Protein AF-A0A2D7DW75-F1 (afdb_monomer_lite)

Secondary structure (DSSP, 8-state):
------------HHHHHHHHHHHHHHHHHHHHHHHHHHHT-HHHHHHHHHHHHHHHHHHHH-HHHHHHHHHHHHHHHHHHHTT-

Radius of gyration: 19.82 Å; chains: 1; bounding box: 47×40×62 Å

pLDDT: mean 75.23, std 14.6, range [37.94, 89.88]

Foldseek 3Di:
DDPPPPPPPDPPVVVVVVVVVVVVVVVVVVVLVVVCVVVVHNPVSVVVVLVVQLVVCCVPPNNVVSVVVVVVVVVVVVVVVVPD

Structure (mmCIF, N/CA/C/O backbone):
data_AF-A0A2D7DW75-F1
#
_entry.id   AF-A0A2D7DW75-F1
#
loop_
_atom_site.group_PDB
_atom_site.id
_atom_site.type_symbol
_atom_site.label_atom_id
_atom_site.label_alt_id
_atom_site.label_comp_id
_atom_site.label_asym_id
_atom_site.label_entity_id
_atom_site.label_seq_id
_atom_site.pdbx_PDB_ins_code
_atom_site.Cartn_x
_atom_site.Cartn_y
_atom_site.Cartn_z
_atom_site.occupancy
_atom_site.B_iso_or_equiv
_atom_site.auth_seq_id
_atom_site.auth_comp_id
_atom_site.auth_asym_id
_atom_site.auth_atom_id
_atom_site.pdbx_PDB_model_num
ATOM 1 N N . MET A 1 1 ? -27.293 -24.889 46.317 1.00 38.47 1 MET A N 1
ATOM 2 C CA . MET A 1 1 ? -27.406 -23.676 45.475 1.00 38.47 1 MET A CA 1
ATOM 3 C C . MET A 1 1 ? -26.388 -23.774 44.344 1.00 38.47 1 MET A C 1
ATOM 5 O O . MET A 1 1 ? -25.256 -23.348 44.522 1.00 38.47 1 MET A O 1
ATOM 9 N N . SER A 1 2 ? -26.754 -24.374 43.210 1.00 44.12 2 SER A N 1
ATOM 10 C CA . SER A 1 2 ? -25.866 -24.452 42.039 1.00 44.12 2 SER A CA 1
ATOM 11 C C . SER A 1 2 ? -26.176 -23.289 41.105 1.00 44.12 2 SER A C 1
ATOM 13 O O . SER A 1 2 ? -27.239 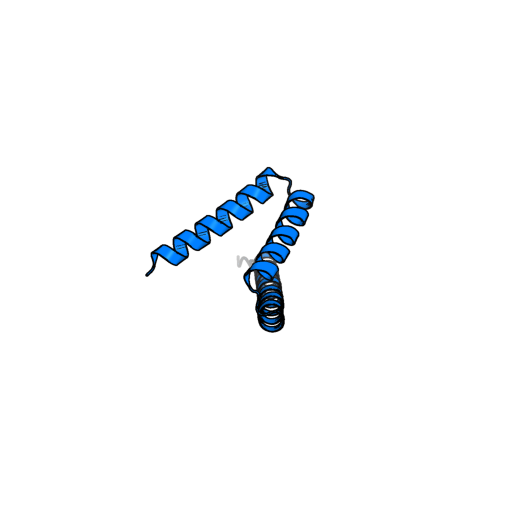-23.244 40.492 1.00 44.12 2 SER A O 1
ATOM 15 N N . LYS A 1 3 ? -25.274 -22.305 41.048 1.00 48.25 3 LYS A N 1
ATOM 16 C CA . LYS A 1 3 ? -25.367 -21.181 40.112 1.00 48.25 3 LYS A CA 1
ATOM 17 C C . LYS A 1 3 ? -24.966 -21.678 38.721 1.00 48.25 3 LYS A C 1
ATOM 19 O O . LYS A 1 3 ? -23.785 -21.696 38.396 1.00 48.25 3 LYS A O 1
ATOM 24 N N . ASN A 1 4 ? -25.945 -22.067 37.906 1.00 54.59 4 ASN A N 1
ATOM 25 C CA . ASN A 1 4 ? -25.755 -22.238 36.465 1.00 54.59 4 ASN A CA 1
ATOM 26 C C . ASN A 1 4 ? -25.518 -20.856 35.847 1.00 54.59 4 ASN A C 1
ATOM 28 O O . ASN A 1 4 ? -26.456 -20.144 35.490 1.00 54.59 4 ASN A O 1
ATOM 32 N N . GLN A 1 5 ? -24.256 -20.442 35.777 1.00 59.91 5 GLN A N 1
ATOM 33 C CA . GLN A 1 5 ? -23.864 -19.265 35.015 1.00 59.91 5 GLN A CA 1
ATOM 34 C C . GLN A 1 5 ? -23.882 -19.650 33.533 1.00 59.91 5 GLN A C 1
ATOM 36 O O . GLN A 1 5 ? -22.896 -20.151 33.001 1.00 59.91 5 GLN A O 1
ATOM 41 N N . ASN A 1 6 ? -25.023 -19.442 32.870 1.00 56.91 6 ASN A N 1
ATOM 42 C CA . ASN A 1 6 ? -25.120 -19.454 31.410 1.00 56.91 6 ASN A CA 1
ATOM 43 C C . ASN A 1 6 ? -24.322 -18.263 30.859 1.00 56.91 6 ASN A C 1
ATOM 45 O O . ASN A 1 6 ? -24.876 -17.209 30.550 1.00 56.91 6 ASN A O 1
ATOM 49 N N . ILE A 1 7 ? -23.000 -18.413 30.792 1.00 59.62 7 ILE A N 1
ATOM 50 C CA . ILE A 1 7 ? -22.117 -17.469 30.117 1.00 59.62 7 ILE A CA 1
ATOM 51 C C . ILE A 1 7 ? -22.336 -17.688 28.621 1.00 59.62 7 ILE A C 1
ATOM 53 O O . ILE A 1 7 ? -21.734 -18.565 28.007 1.00 59.62 7 ILE A O 1
ATOM 57 N N . ILE A 1 8 ? -23.242 -16.908 28.036 1.00 57.91 8 ILE A N 1
ATOM 58 C CA . ILE A 1 8 ? -23.370 -16.801 26.585 1.00 57.91 8 ILE A CA 1
ATOM 59 C C . ILE A 1 8 ? -22.066 -16.157 26.104 1.00 57.91 8 ILE A C 1
ATOM 61 O O . ILE A 1 8 ? -21.864 -14.956 26.287 1.00 57.91 8 ILE A O 1
ATOM 65 N N . GLN A 1 9 ? -21.146 -16.947 25.541 1.00 52.97 9 GLN A N 1
ATOM 66 C CA . GLN A 1 9 ? -19.984 -16.393 24.850 1.00 52.97 9 GLN A CA 1
ATOM 67 C C . GLN A 1 9 ? -20.483 -15.666 23.604 1.00 52.97 9 GLN A C 1
ATOM 69 O O . GLN A 1 9 ? -20.732 -16.275 22.565 1.00 52.97 9 GLN A O 1
ATOM 74 N N . PHE A 1 10 ? -20.666 -14.351 23.721 1.00 47.47 10 PHE A N 1
ATOM 75 C CA . PHE A 1 10 ? -20.890 -13.507 22.559 1.00 47.47 10 PHE A CA 1
ATOM 76 C C . PHE A 1 10 ? -19.699 -13.685 21.608 1.00 47.47 10 PHE A C 1
ATOM 78 O O . PHE A 1 10 ? -18.554 -13.529 22.044 1.00 47.47 10 PHE A O 1
ATOM 85 N N . PRO A 1 11 ? -19.924 -14.022 20.325 1.00 52.22 11 PRO A N 1
ATOM 86 C CA . PRO A 1 11 ? -18.836 -14.145 19.374 1.00 52.22 11 PRO A CA 1
ATOM 87 C C . PRO A 1 11 ? -18.113 -12.800 19.307 1.00 52.22 11 PRO A C 1
ATOM 89 O O . PRO A 1 11 ? -18.704 -11.776 18.958 1.00 52.22 11 PRO A O 1
ATOM 92 N N . ASN A 1 12 ? -16.832 -12.802 19.680 1.00 56.25 12 ASN A N 1
ATOM 93 C CA . ASN A 1 12 ? -15.958 -11.636 19.626 1.00 56.25 12 ASN A CA 1
ATOM 94 C C . ASN A 1 12 ? -15.862 -11.143 18.171 1.00 56.25 12 ASN A C 1
ATOM 96 O O . ASN A 1 12 ? -14.979 -11.553 17.416 1.00 56.25 12 ASN A O 1
ATOM 100 N N . ASN A 1 13 ? -16.770 -10.242 17.771 1.00 56.84 13 ASN A N 1
ATOM 101 C CA . ASN A 1 13 ? -16.876 -9.710 16.404 1.00 56.84 13 ASN A CA 1
ATOM 102 C C . ASN A 1 13 ? -15.579 -9.031 15.923 1.00 56.84 13 ASN A C 1
ATOM 104 O O . ASN A 1 13 ? -15.366 -8.845 14.725 1.00 56.84 13 ASN A O 1
ATOM 108 N N . ILE A 1 14 ? -14.707 -8.683 16.871 1.00 58.31 14 ILE A N 1
ATOM 109 C CA . ILE A 1 14 ? -13.433 -8.002 16.671 1.00 58.31 14 ILE A CA 1
ATOM 110 C C . ILE A 1 14 ? -12.459 -8.889 15.886 1.00 58.31 14 ILE A C 1
ATOM 112 O O . ILE A 1 14 ? -11.812 -8.406 14.959 1.00 58.31 14 ILE A O 1
ATOM 116 N N . ASN A 1 15 ? -12.389 -10.191 16.190 1.00 58.09 15 ASN A N 1
ATOM 117 C CA . ASN A 1 15 ? -11.481 -11.110 15.491 1.00 58.09 15 ASN A CA 1
ATOM 118 C C . ASN A 1 15 ? -11.936 -11.380 14.054 1.00 58.09 15 ASN A C 1
ATOM 120 O O . ASN A 1 15 ? -11.109 -11.435 13.147 1.00 58.09 15 ASN A O 1
ATOM 124 N N . PHE A 1 16 ? -13.250 -11.459 13.827 1.00 59.88 16 PHE A N 1
ATOM 125 C CA . PHE A 1 16 ? -13.804 -11.621 12.484 1.00 59.88 16 PHE A CA 1
ATOM 126 C C . PHE A 1 16 ? -13.547 -10.386 11.609 1.00 59.88 16 PHE A C 1
ATOM 128 O O . PHE A 1 16 ? -13.153 -10.509 10.450 1.00 59.88 16 PHE A O 1
ATOM 135 N N . LYS A 1 17 ? -13.696 -9.181 12.178 1.00 60.41 17 LYS A N 1
ATOM 136 C CA . LYS A 1 17 ? -13.355 -7.930 11.489 1.00 60.41 17 LYS A CA 1
ATOM 137 C C . LYS A 1 17 ? -11.866 -7.865 11.150 1.00 60.41 17 LYS A C 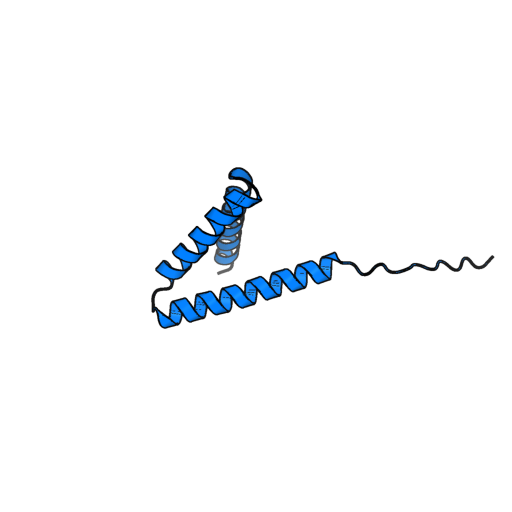1
ATOM 139 O O . LYS A 1 17 ? -11.536 -7.594 10.002 1.00 60.41 17 LYS A O 1
ATOM 144 N N . LYS A 1 18 ? -10.975 -8.182 12.098 1.00 63.31 18 LYS A N 1
ATOM 145 C CA . LYS A 1 18 ? -9.520 -8.213 11.858 1.00 63.31 18 LYS A CA 1
ATOM 146 C C . LYS A 1 18 ? -9.128 -9.180 10.739 1.00 63.31 18 LYS A C 1
ATOM 148 O O . LYS A 1 18 ? -8.397 -8.780 9.840 1.00 63.31 18 LYS A O 1
ATOM 153 N N . ALA A 1 19 ? -9.656 -10.404 10.744 1.00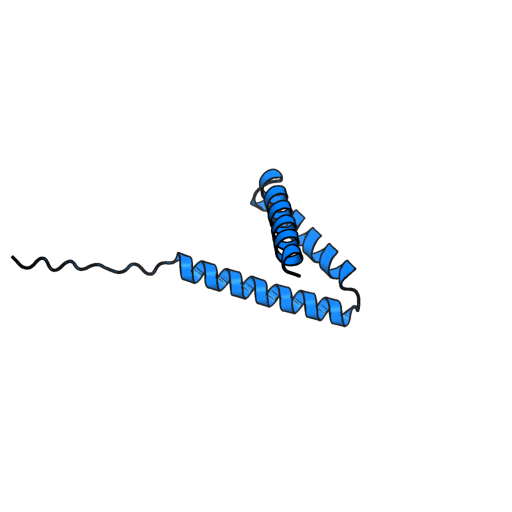 71.56 19 ALA A N 1
ATOM 154 C CA . ALA A 1 19 ? -9.390 -11.380 9.686 1.00 71.56 19 ALA A CA 1
ATOM 155 C C . ALA A 1 19 ? -9.862 -10.886 8.307 1.00 71.56 19 ALA A C 1
ATOM 157 O O . ALA A 1 19 ? -9.164 -11.054 7.309 1.00 71.56 19 ALA A O 1
ATOM 158 N N . LYS A 1 20 ? -11.021 -10.215 8.253 1.00 74.75 20 LYS A N 1
ATOM 159 C CA . LYS A 1 20 ? -11.536 -9.614 7.018 1.00 74.75 20 LYS A CA 1
ATOM 160 C C . LYS A 1 20 ? -10.631 -8.491 6.499 1.00 74.75 20 LYS A C 1
ATOM 162 O O . LYS A 1 20 ? -10.390 -8.434 5.299 1.00 74.75 20 LYS A O 1
ATOM 167 N N . TYR A 1 21 ? -10.119 -7.628 7.377 1.00 74.62 21 TYR A N 1
ATOM 168 C CA . TYR A 1 21 ? -9.183 -6.567 6.986 1.00 74.62 21 TYR A CA 1
ATOM 169 C C . TYR A 1 21 ? -7.854 -7.121 6.468 1.00 74.62 21 TYR A C 1
ATOM 171 O O . TYR A 1 21 ? -7.356 -6.626 5.464 1.00 74.62 21 TYR A O 1
ATOM 179 N N . ILE A 1 22 ? -7.319 -8.168 7.105 1.00 77.56 22 ILE A N 1
ATOM 180 C CA . ILE A 1 22 ? -6.092 -8.845 6.656 1.00 77.56 22 ILE A CA 1
ATOM 181 C C . ILE A 1 22 ? -6.285 -9.407 5.248 1.00 77.56 22 ILE A C 1
ATOM 183 O O . ILE A 1 22 ? -5.487 -9.120 4.368 1.00 77.56 22 ILE A O 1
ATOM 187 N N . LYS A 1 23 ? -7.394 -10.114 5.005 1.00 83.38 23 LYS A N 1
ATOM 188 C CA . LYS A 1 23 ? -7.675 -10.673 3.680 1.00 83.38 23 LYS A CA 1
ATOM 189 C C . LYS A 1 23 ? -7.765 -9.592 2.597 1.00 83.38 23 LYS A C 1
ATOM 191 O O . LYS A 1 23 ? -7.171 -9.740 1.541 1.00 83.38 23 LYS A O 1
ATOM 196 N N . ILE A 1 24 ? -8.465 -8.488 2.877 1.00 82.94 24 ILE A N 1
ATOM 197 C CA . ILE A 1 24 ? -8.568 -7.359 1.937 1.00 82.94 24 ILE A CA 1
ATOM 198 C C . ILE A 1 24 ? -7.189 -6.756 1.651 1.00 82.94 24 ILE A C 1
ATOM 200 O O . ILE A 1 24 ? -6.902 -6.427 0.504 1.00 82.94 24 ILE A O 1
ATOM 204 N N . ARG A 1 25 ? -6.340 -6.605 2.673 1.00 81.12 25 ARG A N 1
ATOM 205 C CA . ARG A 1 25 ? -4.971 -6.113 2.495 1.00 81.12 25 ARG A CA 1
ATOM 206 C C . ARG A 1 25 ? -4.173 -7.047 1.585 1.00 81.12 25 ARG A C 1
ATOM 208 O O . ARG A 1 25 ? -3.632 -6.572 0.595 1.00 81.12 25 ARG A O 1
ATOM 215 N N . ASP A 1 26 ? -4.146 -8.340 1.889 1.00 81.38 26 ASP A N 1
ATOM 216 C CA . ASP A 1 26 ? -3.347 -9.323 1.150 1.00 81.38 26 ASP A CA 1
ATOM 217 C C . ASP A 1 26 ? -3.816 -9.445 -0.322 1.00 81.38 26 ASP A C 1
ATOM 219 O O . ASP A 1 26 ? -2.996 -9.555 -1.240 1.00 81.38 26 ASP A O 1
ATOM 223 N N . ASP A 1 27 ? -5.130 -9.346 -0.569 1.00 89.38 27 ASP A N 1
ATOM 224 C CA . ASP A 1 27 ? -5.717 -9.327 -1.918 1.00 89.38 27 ASP A CA 1
ATOM 225 C C . ASP A 1 27 ? -5.278 -8.075 -2.709 1.00 89.38 27 ASP A C 1
ATOM 227 O O . ASP A 1 27 ? -4.910 -8.163 -3.885 1.00 89.38 27 ASP A O 1
ATOM 231 N N . ILE A 1 28 ? -5.289 -6.898 -2.068 1.00 87.44 28 ILE A N 1
ATOM 232 C CA . ILE A 1 28 ? -4.865 -5.631 -2.684 1.00 87.44 28 ILE A CA 1
ATOM 233 C C . ILE A 1 28 ? -3.353 -5.607 -2.927 1.00 87.44 28 ILE A C 1
ATOM 235 O O . ILE A 1 28 ? -2.924 -5.166 -3.993 1.00 87.44 28 ILE A O 1
ATOM 239 N N . GLU A 1 29 ? -2.546 -6.099 -1.987 1.00 85.56 29 GLU A N 1
ATOM 240 C CA . GLU A 1 29 ? -1.094 -6.228 -2.152 1.00 85.56 29 GLU A CA 1
ATOM 241 C C . GLU A 1 29 ? -0.763 -7.123 -3.346 1.00 85.56 29 GLU A C 1
ATOM 243 O O . GLU A 1 29 ? 0.006 -6.724 -4.221 1.00 85.56 29 GLU A O 1
ATOM 248 N N . SER A 1 30 ? -1.416 -8.282 -3.447 1.00 88.00 30 SER A N 1
ATOM 249 C CA . SER A 1 30 ? -1.240 -9.200 -4.575 1.00 88.00 30 SER A CA 1
ATOM 250 C C . SER A 1 30 ? -1.629 -8.553 -5.907 1.00 88.00 30 SER A C 1
ATOM 252 O O . SER A 1 30 ? -0.920 -8.701 -6.904 1.00 88.00 30 SER A O 1
ATOM 254 N N . LEU A 1 31 ? -2.734 -7.802 -5.944 1.00 89.88 31 LEU A N 1
ATOM 255 C CA . LEU A 1 31 ? -3.175 -7.091 -7.145 1.00 89.88 31 LEU A CA 1
ATOM 256 C C . LEU A 1 31 ? -2.165 -6.020 -7.577 1.00 89.88 31 LEU A C 1
ATOM 258 O O . LEU A 1 31 ? -1.785 -5.972 -8.747 1.00 89.88 31 LEU A O 1
ATOM 262 N N . LEU A 1 32 ? -1.727 -5.174 -6.643 1.00 87.75 32 LEU A N 1
ATOM 263 C CA . LEU A 1 32 ? -0.769 -4.102 -6.915 1.00 87.75 32 LEU A CA 1
ATOM 264 C C . LEU A 1 32 ? 0.586 -4.664 -7.339 1.00 87.75 32 LEU A C 1
ATOM 266 O O . LEU A 1 32 ? 1.182 -4.160 -8.288 1.00 87.75 32 LEU A O 1
ATOM 270 N N . PHE A 1 33 ? 1.047 -5.734 -6.693 1.00 88.12 33 PHE A N 1
ATOM 271 C CA . PHE A 1 33 ? 2.303 -6.386 -7.036 1.00 88.12 33 PHE A CA 1
ATOM 272 C C . PHE A 1 33 ? 2.261 -6.995 -8.440 1.00 88.12 33 PHE A C 1
ATOM 274 O O . PHE A 1 33 ? 3.146 -6.735 -9.251 1.00 88.12 33 PHE A O 1
ATOM 281 N N . ASN A 1 34 ? 1.194 -7.720 -8.783 1.00 89.06 34 ASN A N 1
ATOM 282 C CA . ASN A 1 34 ? 1.018 -8.255 -10.136 1.00 89.06 34 ASN A CA 1
ATOM 283 C C . ASN A 1 34 ? 0.939 -7.142 -11.190 1.00 89.06 34 ASN A C 1
ATOM 285 O O . ASN A 1 34 ? 1.511 -7.268 -12.271 1.00 89.06 34 ASN A O 1
ATOM 289 N N . TYR A 1 35 ? 0.278 -6.028 -10.870 1.00 88.69 35 TYR A N 1
ATOM 290 C CA . TYR A 1 35 ? 0.201 -4.877 -11.766 1.00 88.69 35 TYR A CA 1
ATOM 291 C C . TYR A 1 35 ? 1.564 -4.184 -11.943 1.00 88.69 35 TYR A C 1
ATOM 293 O O . TYR A 1 35 ? 1.922 -3.787 -13.052 1.00 88.69 35 TYR A O 1
ATOM 301 N N . ALA A 1 36 ? 2.362 -4.095 -10.876 1.00 89.19 36 ALA A N 1
ATOM 302 C CA . ALA A 1 36 ? 3.739 -3.614 -10.931 1.00 89.19 36 ALA A CA 1
ATOM 303 C C . ALA A 1 36 ? 4.638 -4.523 -11.780 1.00 89.19 36 ALA A C 1
ATOM 305 O O . ALA A 1 36 ? 5.459 -4.014 -12.544 1.00 89.19 36 ALA A O 1
ATOM 306 N N . LEU A 1 37 ? 4.460 -5.846 -11.695 1.00 87.44 37 LEU A N 1
ATOM 307 C CA . LEU A 1 37 ? 5.176 -6.812 -12.530 1.00 87.44 37 LEU A CA 1
ATOM 308 C C . LEU A 1 37 ? 4.811 -6.672 -14.015 1.00 87.44 37 LEU A C 1
ATOM 310 O O . LEU A 1 37 ? 5.710 -6.670 -14.856 1.00 87.44 37 LEU A O 1
ATOM 314 N N . ASP A 1 38 ? 3.524 -6.501 -14.339 1.00 89.12 38 ASP A N 1
ATOM 315 C CA . ASP A 1 38 ? 3.046 -6.300 -15.718 1.00 89.12 38 ASP A CA 1
ATOM 316 C C . ASP A 1 38 ? 3.605 -5.009 -16.335 1.00 89.12 38 ASP A C 1
ATOM 318 O O . ASP A 1 38 ? 4.122 -5.007 -17.453 1.00 89.12 38 ASP A O 1
ATOM 322 N N . LYS A 1 39 ? 3.554 -3.901 -15.585 1.00 85.12 39 LYS A N 1
ATOM 323 C CA . LYS A 1 39 ? 4.061 -2.597 -16.041 1.00 85.12 39 LYS A CA 1
ATOM 324 C C . LYS A 1 39 ? 5.574 -2.442 -15.915 1.00 85.12 39 LYS A C 1
ATOM 326 O O . LYS A 1 39 ? 6.115 -1.492 -16.473 1.00 85.12 39 LYS A O 1
ATOM 331 N N . LYS A 1 40 ? 6.247 -3.369 -15.222 1.00 86.25 40 LYS A N 1
ATOM 332 C CA . LYS A 1 40 ? 7.675 -3.310 -14.857 1.00 86.25 40 LYS A CA 1
ATOM 333 C C . LYS A 1 40 ? 8.070 -2.013 -14.144 1.00 86.25 40 LYS A C 1
ATOM 335 O O . LYS A 1 40 ? 9.221 -1.592 -14.212 1.00 86.25 40 LYS A O 1
ATOM 340 N N . ASP A 1 41 ? 7.118 -1.392 -13.458 1.00 86.56 41 ASP A N 1
ATOM 341 C CA . ASP A 1 41 ? 7.310 -0.124 -12.765 1.00 86.56 41 ASP A CA 1
ATOM 342 C C . ASP A 1 41 ? 6.625 -0.172 -11.397 1.00 86.56 41 ASP A C 1
ATOM 344 O O . ASP A 1 41 ? 5.461 0.196 -11.222 1.00 86.56 41 ASP A O 1
ATOM 348 N N . LEU A 1 42 ? 7.367 -0.666 -10.406 1.00 85.19 42 LEU A N 1
ATOM 349 C CA . LEU A 1 42 ? 6.909 -0.728 -9.020 1.00 85.19 42 LEU A CA 1
ATOM 350 C C . LEU A 1 42 ? 6.700 0.667 -8.422 1.00 85.19 42 LEU A C 1
ATOM 352 O O . LEU A 1 42 ? 5.830 0.851 -7.569 1.00 85.19 42 LEU A O 1
ATOM 356 N N . TRP A 1 43 ? 7.473 1.654 -8.871 1.00 84.62 43 TRP A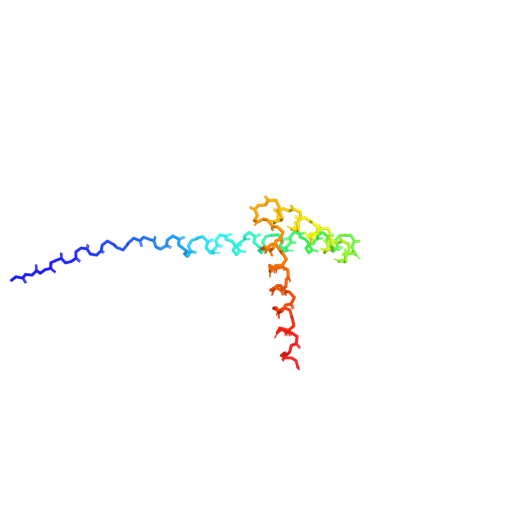 N 1
ATOM 357 C CA . TRP A 1 43 ? 7.433 3.000 -8.321 1.00 84.62 43 TRP A CA 1
ATOM 358 C C . TRP A 1 43 ? 6.153 3.732 -8.731 1.00 84.62 43 TRP A C 1
ATOM 360 O O . TRP A 1 43 ? 5.441 4.248 -7.866 1.00 84.62 43 TRP A O 1
ATOM 370 N N . ALA A 1 44 ? 5.791 3.693 -10.017 1.00 86.50 44 ALA A N 1
ATOM 371 C CA . ALA A 1 44 ? 4.552 4.292 -10.511 1.00 86.50 44 ALA A CA 1
ATOM 372 C C . ALA A 1 44 ? 3.307 3.674 -9.856 1.00 86.50 44 ALA A C 1
ATOM 374 O O . ALA A 1 44 ? 2.373 4.389 -9.479 1.00 86.50 44 ALA A O 1
ATOM 375 N N . VAL A 1 45 ? 3.301 2.351 -9.669 1.00 87.50 45 VAL A N 1
ATOM 376 C CA . VAL A 1 45 ? 2.188 1.643 -9.022 1.00 87.50 45 VAL A CA 1
ATOM 377 C C . VAL A 1 45 ? 2.100 1.979 -7.533 1.00 87.50 45 VAL A C 1
ATOM 379 O O . VAL A 1 45 ? 1.006 2.250 -7.035 1.00 87.50 45 VAL A O 1
ATOM 382 N N . SER A 1 46 ? 3.237 2.058 -6.839 1.00 87.31 46 SER A N 1
ATOM 383 C CA . SER A 1 46 ? 3.281 2.448 -5.423 1.00 87.31 46 SER A CA 1
ATOM 384 C C . SER A 1 46 ? 2.791 3.883 -5.211 1.00 87.31 46 SER A C 1
ATOM 386 O O . SER A 1 46 ? 1.995 4.137 -4.308 1.00 87.31 46 SER A O 1
ATOM 388 N N . LEU A 1 47 ? 3.186 4.819 -6.081 1.00 87.06 47 LEU A N 1
ATOM 389 C CA . LEU A 1 47 ? 2.700 6.202 -6.048 1.00 87.06 47 LEU A CA 1
ATOM 390 C C . LEU A 1 47 ? 1.194 6.294 -6.311 1.00 87.06 47 LEU A C 1
ATOM 392 O O . LEU A 1 47 ? 0.492 7.037 -5.622 1.00 87.06 47 LEU A O 1
ATOM 396 N N . ALA A 1 48 ? 0.678 5.538 -7.282 1.00 88.00 48 ALA A N 1
ATOM 397 C CA . ALA A 1 48 ? -0.751 5.509 -7.581 1.00 88.00 48 ALA A CA 1
ATOM 398 C C . ALA A 1 48 ? -1.570 4.954 -6.402 1.00 88.00 48 ALA A C 1
ATOM 400 O O . ALA A 1 48 ? -2.586 5.548 -6.028 1.00 88.00 48 ALA A O 1
ATOM 401 N N . ALA A 1 49 ? -1.103 3.869 -5.777 1.00 89.06 49 ALA A N 1
ATOM 402 C CA . ALA A 1 49 ? -1.715 3.299 -4.580 1.00 89.06 49 ALA A CA 1
ATOM 403 C C . ALA A 1 49 ? -1.662 4.275 -3.393 1.00 89.06 49 ALA A C 1
ATOM 405 O O . ALA A 1 49 ? -2.679 4.499 -2.733 1.00 89.06 49 ALA A O 1
ATOM 406 N N . GLY A 1 50 ? -0.518 4.931 -3.174 1.00 86.81 50 GLY A N 1
ATOM 407 C CA . GLY A 1 50 ? -0.353 5.963 -2.149 1.00 86.81 50 GLY A CA 1
ATOM 408 C C . GLY A 1 50 ? -1.296 7.150 -2.356 1.00 86.81 50 GLY A C 1
ATOM 409 O O . GLY A 1 50 ? -1.971 7.576 -1.420 1.00 86.81 50 GLY A O 1
ATOM 410 N N . ARG A 1 51 ? -1.435 7.634 -3.598 1.00 87.38 51 ARG A N 1
ATOM 411 C CA . ARG A 1 51 ? -2.391 8.694 -3.960 1.00 87.38 51 ARG A CA 1
ATOM 412 C C . ARG A 1 51 ? -3.832 8.273 -3.686 1.00 87.38 51 ARG A C 1
ATOM 414 O O . ARG A 1 51 ? -4.603 9.063 -3.143 1.00 87.38 51 ARG A O 1
ATOM 421 N N . PHE A 1 52 ? -4.202 7.046 -4.052 1.00 88.06 52 PHE A N 1
ATOM 422 C CA . PHE A 1 52 ? -5.533 6.505 -3.779 1.00 88.06 52 PHE A CA 1
ATOM 423 C C . PHE A 1 52 ? -5.811 6.433 -2.272 1.00 88.06 52 PHE A C 1
ATOM 425 O O . PHE A 1 52 ? -6.870 6.875 -1.826 1.00 88.06 52 PHE A O 1
ATOM 432 N N . ALA A 1 53 ? -4.857 5.936 -1.482 1.00 87.19 53 ALA A N 1
ATOM 433 C CA . ALA A 1 53 ? -4.979 5.884 -0.030 1.00 87.19 53 ALA A CA 1
ATOM 434 C C . ALA A 1 53 ? -5.121 7.291 0.567 1.00 87.19 53 ALA A C 1
ATOM 436 O O . ALA A 1 53 ? -6.066 7.539 1.309 1.00 87.19 53 ALA A O 1
ATOM 437 N N . ALA A 1 54 ? -4.255 8.234 0.183 1.00 84.75 54 ALA A N 1
ATOM 438 C CA . ALA A 1 54 ? -4.251 9.587 0.736 1.00 84.75 54 ALA A CA 1
ATOM 439 C C . ALA A 1 54 ? -5.573 10.315 0.482 1.00 84.75 54 ALA A C 1
ATOM 441 O O . ALA A 1 54 ? -6.174 10.854 1.408 1.00 84.75 54 ALA A O 1
ATOM 442 N N . MET A 1 55 ? -6.074 10.262 -0.754 1.00 87.81 55 MET A N 1
ATOM 443 C CA . MET A 1 55 ? -7.328 10.920 -1.121 1.00 87.81 55 MET A CA 1
ATOM 444 C C . MET A 1 55 ? -8.542 10.341 -0.396 1.00 87.81 55 MET A C 1
ATOM 446 O O . MET A 1 55 ? -9.454 11.085 -0.043 1.00 87.81 55 MET A O 1
ATOM 450 N N . ASN A 1 56 ? -8.586 9.023 -0.194 1.00 86.88 56 ASN A N 1
ATOM 451 C CA . ASN A 1 56 ? -9.719 8.382 0.467 1.00 86.88 56 ASN A CA 1
ATOM 452 C C . ASN A 1 56 ? -9.654 8.530 1.988 1.00 86.88 56 ASN A C 1
ATOM 454 O O . ASN A 1 56 ? -10.666 8.857 2.599 1.00 86.88 56 ASN A O 1
ATOM 458 N N . LEU A 1 57 ? -8.476 8.362 2.594 1.00 83.94 57 LEU A N 1
ATOM 459 C CA . LEU A 1 57 ? -8.289 8.547 4.034 1.00 83.94 57 LEU A CA 1
ATOM 460 C C . LEU A 1 57 ? -8.560 9.995 4.445 1.00 83.94 57 LEU A C 1
ATOM 462 O O . LEU A 1 57 ? -9.279 10.221 5.413 1.00 83.94 57 LEU A O 1
ATOM 466 N N . GLN A 1 58 ? -8.098 10.976 3.662 1.00 82.88 58 GLN A N 1
ATOM 467 C CA . 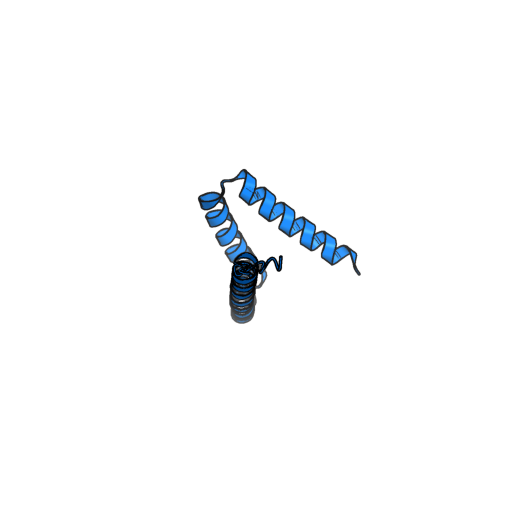GLN A 1 58 ? -8.411 12.384 3.914 1.00 82.88 58 GLN A CA 1
ATOM 468 C C . GLN A 1 58 ? -9.921 12.661 3.848 1.00 82.88 58 GLN A C 1
ATOM 470 O O . GLN A 1 58 ? -10.433 13.447 4.641 1.00 82.88 58 GLN A O 1
ATOM 475 N N . LYS A 1 59 ? -10.653 12.009 2.934 1.00 83.19 59 LYS A N 1
ATOM 476 C CA . LYS A 1 59 ? -12.114 12.155 2.817 1.00 83.19 59 LYS A CA 1
ATOM 477 C C . LYS A 1 59 ? -12.895 11.469 3.941 1.00 83.19 59 LYS A C 1
ATOM 479 O O . LYS A 1 59 ? -13.970 11.949 4.281 1.00 83.19 59 LYS A O 1
ATOM 484 N N . ILE A 1 60 ? -12.406 10.341 4.459 1.00 83.88 60 ILE A N 1
ATOM 485 C CA . ILE A 1 60 ? -13.110 9.533 5.468 1.00 83.88 60 ILE A CA 1
ATOM 486 C C . ILE A 1 60 ? -12.801 10.027 6.886 1.00 83.88 60 ILE A C 1
ATOM 488 O O . ILE A 1 60 ? -13.723 10.237 7.670 1.00 83.88 60 ILE A O 1
ATOM 492 N N . ASP A 1 61 ? -11.521 10.215 7.207 1.00 79.62 61 ASP A N 1
ATOM 493 C CA . ASP A 1 61 ? -11.040 10.458 8.573 1.00 79.62 61 ASP A CA 1
ATOM 494 C C . ASP A 1 61 ? -10.545 11.895 8.811 1.00 79.62 61 ASP A C 1
ATOM 496 O O . ASP A 1 61 ? -10.349 12.293 9.963 1.00 79.62 61 ASP A O 1
ATOM 500 N N . GLY A 1 62 ? -10.376 12.684 7.747 1.00 81.50 62 GLY A N 1
ATOM 501 C CA . GLY A 1 62 ? -9.793 14.024 7.803 1.00 81.50 62 GLY A CA 1
ATOM 502 C C . GLY A 1 62 ? -8.271 14.026 7.633 1.00 81.50 62 GLY A C 1
ATOM 503 O O . GLY A 1 62 ? -7.606 12.990 7.655 1.00 81.50 62 GLY A O 1
ATOM 504 N N . GLU A 1 63 ? -7.708 15.215 7.427 1.00 81.56 63 GLU A N 1
ATOM 505 C CA . GLU A 1 63 ? -6.296 15.404 7.068 1.00 81.56 63 GLU A CA 1
ATOM 506 C C . GLU A 1 63 ? -5.320 14.936 8.158 1.00 81.56 63 GLU A C 1
ATOM 508 O O . GLU A 1 63 ? -4.366 14.218 7.864 1.00 81.56 63 GLU A O 1
ATOM 513 N N . GLU A 1 64 ? -5.587 15.280 9.418 1.00 80.94 64 GLU A N 1
ATOM 514 C CA . GLU A 1 64 ? -4.699 14.990 10.551 1.00 80.94 64 GLU A CA 1
ATOM 515 C C . GLU A 1 64 ? -4.508 13.479 10.760 1.00 80.94 64 GLU A C 1
ATOM 517 O O . GLU A 1 64 ? -3.384 12.976 10.768 1.00 80.94 64 GLU A O 1
ATOM 522 N N . LYS A 1 65 ? -5.613 12.725 10.808 1.00 78.31 65 LYS A N 1
ATOM 523 C CA . LYS A 1 65 ? -5.584 11.263 10.965 1.00 78.31 65 LYS A CA 1
ATOM 524 C C . LYS A 1 65 ? -4.981 10.550 9.760 1.00 78.31 65 LYS A C 1
ATOM 526 O O . LYS A 1 65 ? -4.293 9.545 9.930 1.00 78.31 65 LYS A O 1
ATOM 531 N N . ALA A 1 66 ? -5.220 11.060 8.550 1.00 82.12 66 ALA A N 1
ATOM 532 C CA . ALA A 1 66 ? -4.594 10.517 7.352 1.00 82.12 66 ALA A CA 1
ATOM 533 C C . ALA A 1 66 ? -3.068 10.683 7.414 1.00 82.12 66 ALA A C 1
ATOM 535 O O . ALA A 1 66 ? -2.340 9.743 7.102 1.00 82.12 66 ALA A O 1
ATOM 536 N N . MET A 1 67 ? -2.569 11.842 7.858 1.00 83.19 67 MET A N 1
ATOM 537 C CA . MET A 1 67 ? -1.125 12.061 7.988 1.00 83.19 67 MET A CA 1
ATOM 538 C C . MET A 1 67 ? -0.503 11.210 9.086 1.00 83.19 67 MET A C 1
ATOM 540 O O . MET A 1 67 ? 0.588 10.675 8.888 1.00 83.19 67 MET A O 1
ATOM 544 N N . ASP A 1 68 ? -1.193 11.020 10.205 1.00 84.00 68 ASP A N 1
ATOM 545 C CA . ASP A 1 68 ? -0.717 10.124 11.257 1.00 84.00 68 ASP A CA 1
ATOM 546 C C . ASP A 1 68 ? -0.686 8.662 10.803 1.00 84.00 68 ASP A C 1
ATOM 548 O O . ASP A 1 68 ? 0.242 7.932 11.149 1.00 84.00 68 ASP A O 1
ATOM 552 N N . PHE A 1 69 ? -1.623 8.233 9.952 1.00 82.31 69 PHE A N 1
ATOM 553 C CA . PHE A 1 69 ? -1.549 6.92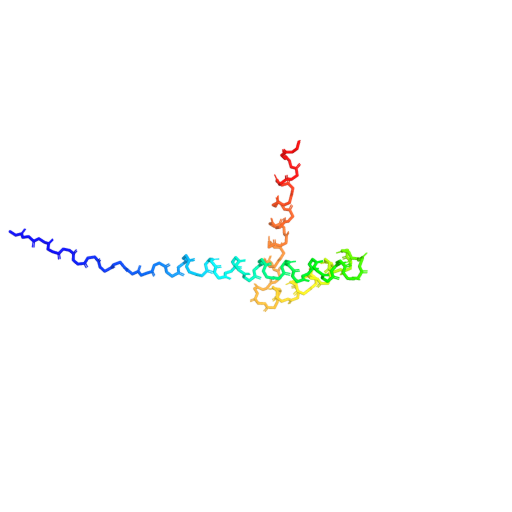1 9.310 1.00 82.31 69 PHE A CA 1
ATOM 554 C C . PHE A 1 69 ? -0.283 6.779 8.451 1.00 82.31 69 PHE A C 1
ATOM 556 O O . PHE A 1 69 ? 0.456 5.811 8.619 1.00 82.31 69 PHE A O 1
ATOM 563 N N . PHE A 1 70 ? 0.024 7.755 7.590 1.00 82.62 70 PHE A N 1
ATOM 564 C CA . PHE A 1 70 ? 1.241 7.703 6.772 1.00 82.62 70 PHE A CA 1
ATOM 565 C C . PHE A 1 70 ? 2.524 7.744 7.605 1.00 82.62 70 PHE A C 1
ATOM 567 O O . PHE A 1 70 ? 3.460 7.006 7.300 1.00 82.62 70 PHE A O 1
ATOM 574 N N . LYS A 1 71 ? 2.569 8.545 8.676 1.00 84.38 71 LYS A N 1
ATOM 575 C CA . LYS A 1 71 ? 3.701 8.543 9.617 1.00 84.38 71 LYS A CA 1
ATOM 576 C C . LYS A 1 71 ? 3.886 7.166 10.251 1.00 84.38 71 LYS A C 1
ATOM 578 O O . LYS A 1 71 ? 4.985 6.628 10.199 1.00 84.38 71 LYS A O 1
ATOM 583 N N . ASN A 1 72 ? 2.805 6.554 10.737 1.00 82.69 72 ASN A N 1
ATOM 584 C CA . ASN A 1 72 ? 2.844 5.204 11.303 1.00 82.69 72 ASN A CA 1
ATOM 585 C C . ASN A 1 72 ? 3.328 4.159 10.286 1.00 82.69 72 ASN A C 1
ATOM 587 O O . ASN A 1 72 ? 4.069 3.246 10.653 1.00 82.69 72 ASN A O 1
ATOM 591 N N . CYS A 1 73 ? 2.950 4.284 9.009 1.00 80.88 73 CYS A N 1
ATOM 592 C CA . CYS A 1 73 ? 3.472 3.421 7.946 1.00 80.88 73 CYS A CA 1
ATOM 593 C C . CYS A 1 73 ? 4.990 3.579 7.779 1.00 80.88 73 CYS A C 1
ATOM 595 O O . CYS A 1 73 ? 5.705 2.579 7.749 1.00 80.88 73 CYS A O 1
ATOM 597 N N . VAL A 1 74 ? 5.485 4.819 7.715 1.00 81.44 74 VAL A N 1
ATOM 598 C CA . VAL A 1 74 ? 6.923 5.112 7.585 1.00 81.44 74 VAL A CA 1
ATOM 599 C C . VAL A 1 74 ? 7.704 4.616 8.803 1.00 81.44 74 VAL A C 1
ATOM 601 O O . VAL A 1 74 ? 8.775 4.032 8.653 1.00 81.44 74 VAL A O 1
ATOM 604 N N . ASP A 1 75 ? 7.171 4.803 10.007 1.00 80.56 75 ASP A N 1
ATOM 605 C CA . ASP A 1 75 ? 7.819 4.353 11.240 1.00 80.56 75 ASP A CA 1
ATOM 606 C C . ASP A 1 75 ? 7.843 2.823 11.342 1.00 80.56 75 ASP A C 1
ATOM 608 O O . ASP A 1 75 ? 8.849 2.245 11.753 1.00 80.56 75 ASP A O 1
ATOM 612 N N . THR A 1 76 ? 6.788 2.147 10.876 1.00 75.94 76 THR A N 1
ATOM 613 C CA . THR A 1 76 ? 6.764 0.679 10.781 1.00 75.94 76 THR A CA 1
ATOM 614 C C . THR A 1 76 ? 7.839 0.170 9.820 1.00 75.94 76 THR A C 1
ATOM 616 O O . THR A 1 76 ? 8.536 -0.788 10.153 1.00 75.94 76 THR A O 1
ATOM 619 N N . GLN A 1 77 ? 8.024 0.833 8.672 1.00 73.19 77 GLN A N 1
ATOM 620 C CA . GLN A 1 77 ? 9.079 0.490 7.719 1.00 73.19 77 GLN A CA 1
ATOM 621 C C . GLN A 1 77 ? 10.480 0.687 8.321 1.00 73.19 77 GLN A C 1
ATOM 623 O O . GLN A 1 77 ? 11.313 -0.218 8.265 1.00 73.19 77 GLN A O 1
ATOM 628 N N . LYS A 1 78 ? 10.731 1.821 8.984 1.00 71.38 78 LYS A N 1
ATOM 629 C CA . LYS A 1 78 ? 12.010 2.076 9.670 1.00 71.38 78 LYS A CA 1
ATOM 630 C C . LYS A 1 78 ? 12.310 1.035 10.749 1.00 71.38 78 LYS A C 1
ATOM 632 O O . LYS A 1 78 ? 13.444 0.589 10.882 1.00 71.38 78 LYS A O 1
ATOM 637 N N . CYS A 1 79 ? 11.300 0.623 11.515 1.00 60.16 79 CYS A N 1
ATOM 638 C CA . CYS A 1 79 ? 11.447 -0.434 12.513 1.00 60.16 79 CYS A CA 1
ATOM 639 C C . CYS A 1 79 ? 11.696 -1.818 11.897 1.00 60.16 79 CYS A C 1
ATOM 641 O O . CYS A 1 79 ? 12.331 -2.649 12.546 1.00 60.16 79 CYS A O 1
ATOM 643 N N . SER A 1 80 ? 11.211 -2.084 10.680 1.00 58.31 80 SER A N 1
ATOM 644 C CA . SER A 1 80 ? 11.538 -3.319 9.959 1.00 58.31 80 SER A CA 1
ATOM 645 C C . SER A 1 80 ? 12.943 -3.312 9.352 1.00 58.31 80 SER A C 1
ATOM 647 O O . SER A 1 80 ? 13.562 -4.367 9.319 1.00 58.31 80 SER A O 1
ATOM 649 N N . GLU A 1 81 ? 13.466 -2.149 8.955 1.00 54.00 81 GLU A N 1
ATOM 650 C CA . GLU A 1 81 ? 14.823 -1.993 8.397 1.00 54.00 81 GLU A CA 1
ATOM 651 C C . GLU A 1 81 ? 15.930 -2.008 9.476 1.00 54.00 81 GLU A C 1
ATOM 653 O O . GLU A 1 81 ? 17.094 -2.230 9.171 1.00 54.00 81 GLU A O 1
ATOM 658 N N . LEU A 1 82 ? 15.589 -1.820 10.758 1.00 50.34 82 LEU A N 1
ATOM 659 C CA . LEU A 1 82 ? 16.528 -1.865 11.897 1.00 50.34 82 LEU A CA 1
ATOM 660 C C . LEU A 1 82 ? 16.827 -3.287 12.423 1.00 50.34 82 LEU A C 1
ATOM 662 O O . LEU A 1 82 ? 17.403 -3.432 13.503 1.00 50.34 82 LEU A O 1
ATOM 666 N N . LYS A 1 83 ? 16.397 -4.335 11.712 1.00 43.72 83 LYS A N 1
ATOM 667 C CA . LYS A 1 83 ? 16.615 -5.744 12.091 1.00 43.72 83 LYS A CA 1
ATOM 668 C C . LYS A 1 83 ? 17.644 -6.488 11.233 1.00 43.72 83 LYS A C 1
ATOM 670 O O . LYS A 1 83 ? 17.779 -7.696 11.431 1.00 43.72 83 LYS A O 1
ATOM 675 N N . ASP A 1 84 ? 18.359 -5.786 10.360 1.00 37.94 84 ASP A N 1
ATOM 676 C CA . ASP A 1 84 ? 19.474 -6.334 9.577 1.00 37.94 84 ASP A CA 1
ATOM 677 C C . ASP A 1 84 ? 20.840 -6.036 10.219 1.00 37.94 84 ASP A C 1
ATOM 679 O O . ASP A 1 84 ? 21.060 -4.885 10.669 1.00 37.94 84 ASP A O 1
#

Sequence (84 aa):
MSKNQNIIQFPNNINFKKAKYIKIRDDIESLLFNYALDKKDLWAVSLAAGRFAAMNLQKIDGEEKAMDFFKNCVDTQKCSELKD